Protein AF-A0A968PCM5-F1 (afdb_monomer_lite)

Radius of gyration: 12.86 Å; chains: 1; bounding box: 31×35×27 Å

Sequence (89 aa):
MRALSIRQPYAEEILRGIKKIEYRSIPTRIIGERFYIYATKVPGKPDRFAALDAKPGDFPTGVLVGTVEISKCTGSDGNTVGTWSNPPA

Foldseek 3Di:
DAEDEDAPPVLVCLVVVNDQKDKDQDWDPQAPDKYWYAHAPDHDDQVVQVVVVHGPPPDDHRGTDGIWHFHDWDDDDGMIMTGIDDDDD

pLDDT: mean 84.8, std 15.47, range [43.38, 97.62]

Secondary structure (DSSP, 8-state):
--EEEE-TTHHHHHHTTS--EEEESS--S--SSEEEEEE-SS---HHHHHTTT--TTSS--SEEEEEEEEEEEEEETTEEEEEEE----

Structure (mmCIF, N/CA/C/O backbone):
data_AF-A0A968PCM5-F1
#
_entry.id   AF-A0A968PCM5-F1
#
loop_
_atom_site.group_PDB
_atom_site.id
_atom_site.type_symbol
_atom_site.label_atom_id
_atom_site.label_alt_id
_atom_site.label_comp_id
_atom_site.label_asym_id
_atom_site.label_entity_id
_atom_site.label_seq_id
_atom_site.pdbx_PDB_ins_code
_atom_site.Cartn_x
_atom_site.Cartn_y
_atom_site.Cartn_z
_atom_site.occupancy
_atom_site.B_iso_or_equiv
_atom_site.auth_seq_id
_atom_site.auth_comp_id
_atom_site.auth_asym_id
_atom_site.auth_atom_id
_atom_site.pdbx_PDB_model_num
ATOM 1 N N . MET A 1 1 ? -18.047 -3.915 3.299 1.00 78.75 1 MET A N 1
ATOM 2 C CA . MET A 1 1 ? -16.597 -3.771 3.560 1.00 78.75 1 MET A CA 1
ATOM 3 C C . MET A 1 1 ? -16.005 -2.816 2.529 1.00 78.75 1 MET A C 1
ATOM 5 O O . MET A 1 1 ? -16.390 -2.902 1.370 1.00 78.75 1 MET A O 1
ATOM 9 N N . ARG A 1 2 ? -15.177 -1.850 2.945 1.00 90.38 2 ARG A N 1
ATOM 10 C CA . ARG A 1 2 ? -14.640 -0.786 2.069 1.00 90.38 2 ARG A CA 1
ATOM 11 C C . ARG A 1 2 ? -13.313 -1.213 1.425 1.00 90.38 2 ARG A C 1
ATOM 13 O O . ARG A 1 2 ? -12.724 -2.205 1.851 1.00 90.38 2 ARG A O 1
ATOM 20 N N . ALA A 1 3 ? -12.842 -0.467 0.426 1.00 92.00 3 ALA A N 1
ATOM 21 C CA . ALA A 1 3 ? -11.539 -0.682 -0.203 1.00 92.00 3 ALA A CA 1
ATOM 22 C C . ALA A 1 3 ? -10.810 0.643 -0.460 1.00 92.00 3 ALA A C 1
ATOM 24 O O . ALA A 1 3 ? -11.451 1.654 -0.755 1.00 92.00 3 ALA A O 1
ATOM 25 N N . LEU A 1 4 ? -9.476 0.623 -0.402 1.00 91.81 4 LEU A N 1
ATOM 26 C CA . LEU A 1 4 ? -8.626 1.732 -0.818 1.00 91.81 4 LEU A CA 1
ATOM 27 C C . LEU A 1 4 ? -7.745 1.321 -1.998 1.00 91.81 4 LEU A C 1
ATOM 29 O O . LEU A 1 4 ? -7.062 0.301 -1.976 1.00 91.81 4 LEU A O 1
ATOM 33 N N . SER A 1 5 ? -7.762 2.152 -3.036 1.00 94.19 5 SER A N 1
ATOM 34 C CA . SER A 1 5 ? -6.956 1.967 -4.241 1.00 94.19 5 SER A CA 1
ATOM 35 C C . SER A 1 5 ? -5.526 2.451 -4.022 1.00 94.19 5 SER A C 1
ATOM 37 O O . SER A 1 5 ? -5.332 3.640 -3.774 1.00 94.19 5 SER A 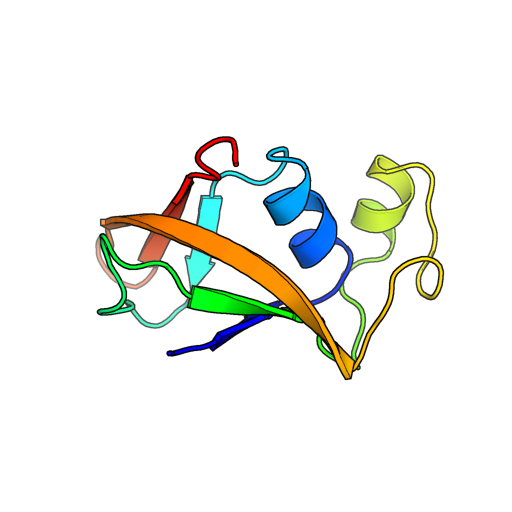O 1
ATOM 39 N N . ILE A 1 6 ? -4.537 1.570 -4.158 1.00 94.44 6 ILE A N 1
ATOM 40 C CA . ILE A 1 6 ? -3.106 1.861 -4.000 1.00 94.44 6 ILE A CA 1
ATOM 41 C C . ILE A 1 6 ? -2.351 1.377 -5.245 1.00 94.44 6 ILE A C 1
ATOM 43 O O . ILE A 1 6 ? -2.629 0.304 -5.778 1.00 94.44 6 ILE A O 1
ATOM 47 N N . ARG A 1 7 ? -1.391 2.171 -5.730 1.00 96.44 7 ARG A N 1
ATOM 48 C CA . ARG A 1 7 ? -0.544 1.784 -6.871 1.00 96.44 7 ARG A CA 1
ATOM 49 C C . ARG A 1 7 ? 0.519 0.781 -6.434 1.00 96.44 7 ARG A C 1
ATOM 51 O O . ARG A 1 7 ? 1.074 0.925 -5.348 1.00 96.44 7 ARG A O 1
ATOM 58 N N . GLN A 1 8 ? 0.872 -0.173 -7.293 1.00 96.94 8 GLN A N 1
ATOM 59 C CA . GLN A 1 8 ? 2.076 -0.979 -7.067 1.00 96.94 8 GLN A CA 1
ATOM 60 C C . GLN A 1 8 ? 3.335 -0.111 -7.232 1.00 96.94 8 GLN A C 1
ATOM 62 O O . GLN A 1 8 ? 3.316 0.804 -8.049 1.00 96.94 8 GLN A O 1
ATOM 67 N N . PRO A 1 9 ? 4.399 -0.318 -6.450 1.00 97.06 9 PRO A N 1
ATOM 68 C CA . PRO A 1 9 ? 4.583 -1.409 -5.501 1.00 97.06 9 PRO A CA 1
ATOM 69 C C . PRO A 1 9 ? 4.109 -1.044 -4.088 1.00 97.06 9 PRO A C 1
ATOM 71 O O . PRO A 1 9 ? 4.243 -1.839 -3.173 1.00 97.06 9 PRO A O 1
ATOM 74 N N . TYR A 1 10 ? 3.547 0.150 -3.874 1.00 95.81 10 TYR A N 1
ATOM 75 C CA . TYR A 1 10 ? 3.146 0.612 -2.543 1.00 95.81 10 TYR A CA 1
ATOM 76 C C . TYR A 1 10 ? 2.107 -0.303 -1.885 1.00 95.81 10 TYR A C 1
ATOM 78 O O . TYR A 1 10 ? 2.091 -0.417 -0.664 1.00 95.81 10 TYR A O 1
ATOM 86 N N . ALA A 1 11 ? 1.245 -0.950 -2.676 1.00 95.94 11 ALA A N 1
ATOM 87 C CA . ALA A 1 11 ? 0.300 -1.936 -2.160 1.00 95.94 11 ALA A CA 1
ATOM 88 C C . ALA A 1 11 ? 1.049 -3.137 -1.562 1.00 95.94 11 ALA A C 1
ATOM 90 O O . ALA A 1 11 ? 0.787 -3.504 -0.421 1.00 95.94 11 ALA A O 1
ATOM 91 N N . GLU A 1 12 ? 2.032 -3.672 -2.288 1.00 95.75 12 GLU A N 1
ATOM 92 C CA . GLU A 1 12 ? 2.923 -4.721 -1.793 1.00 95.75 12 GLU A CA 1
ATOM 93 C C . GLU A 1 12 ? 3.705 -4.273 -0.550 1.00 95.75 12 GLU A C 1
ATOM 95 O O . GLU A 1 12 ? 3.766 -4.994 0.443 1.00 95.75 12 GLU A O 1
ATOM 100 N N . GLU A 1 13 ? 4.252 -3.055 -0.550 1.00 94.94 13 GLU A N 1
ATOM 101 C CA . GLU A 1 13 ? 4.982 -2.516 0.603 1.00 94.94 13 GLU A CA 1
ATOM 102 C C . GLU A 1 13 ? 4.103 -2.422 1.858 1.00 94.94 13 GLU A C 1
ATOM 104 O O . GLU A 1 13 ? 4.593 -2.654 2.963 1.00 94.94 13 GLU A O 1
ATOM 109 N N . ILE A 1 14 ? 2.822 -2.072 1.708 1.00 93.81 14 ILE A N 1
ATOM 110 C CA . ILE A 1 14 ? 1.856 -2.028 2.814 1.00 93.81 14 ILE A CA 1
ATOM 111 C C . ILE A 1 14 ? 1.569 -3.446 3.318 1.00 93.81 14 ILE A C 1
ATOM 113 O O . ILE A 1 14 ? 1.626 -3.683 4.524 1.00 93.81 14 ILE A O 1
ATOM 117 N N . LEU A 1 15 ? 1.306 -4.396 2.415 1.00 93.12 15 LEU A N 1
ATOM 118 C CA . LEU A 1 15 ? 1.008 -5.787 2.779 1.00 93.12 15 LEU A CA 1
ATOM 119 C C . LEU A 1 15 ? 2.194 -6.479 3.466 1.00 93.12 15 LEU A C 1
ATOM 121 O O . LEU A 1 15 ? 1.997 -7.221 4.427 1.00 93.12 15 LEU A O 1
ATOM 125 N N . ARG A 1 16 ? 3.426 -6.174 3.042 1.00 92.69 16 ARG A N 1
ATOM 126 C CA . ARG A 1 16 ? 4.667 -6.633 3.691 1.00 92.69 16 ARG A CA 1
ATOM 127 C C . ARG A 1 16 ? 5.010 -5.873 4.979 1.00 92.69 16 ARG A C 1
ATOM 129 O O . ARG A 1 16 ? 6.009 -6.186 5.619 1.00 92.69 16 ARG A O 1
ATOM 136 N N . GLY A 1 17 ? 4.243 -4.846 5.352 1.00 90.25 17 GLY A N 1
ATOM 137 C CA . GLY A 1 17 ? 4.501 -4.023 6.540 1.00 90.25 17 GLY A CA 1
ATOM 138 C C . GLY A 1 17 ? 5.721 -3.094 6.432 1.00 90.25 17 GLY A C 1
ATOM 139 O O . GLY A 1 17 ? 6.148 -2.526 7.440 1.00 90.25 17 GLY A O 1
ATOM 140 N N . ILE A 1 18 ? 6.271 -2.914 5.226 1.00 91.81 18 ILE A N 1
ATOM 141 C CA . ILE A 1 18 ? 7.39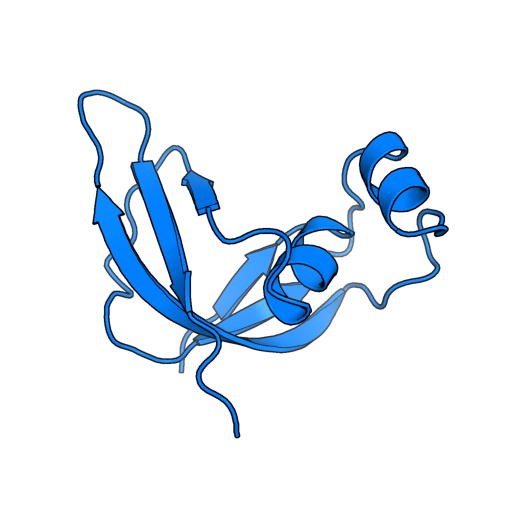5 -2.013 4.927 1.00 91.81 18 ILE A CA 1
ATOM 142 C C . ILE A 1 18 ? 6.902 -0.563 4.942 1.00 91.81 18 ILE A C 1
ATOM 144 O O . ILE A 1 18 ? 7.461 0.300 5.621 1.00 91.81 18 ILE A O 1
ATOM 148 N N . LYS A 1 19 ? 5.812 -0.287 4.220 1.00 89.50 19 LYS A N 1
ATOM 149 C CA . LYS A 1 19 ? 5.179 1.032 4.178 1.00 89.50 19 LYS A CA 1
ATOM 150 C C . LYS A 1 19 ? 4.087 1.109 5.238 1.00 89.50 19 LYS A C 1
ATOM 152 O O . LYS A 1 19 ? 2.954 0.696 5.026 1.00 89.50 19 LYS A O 1
ATOM 157 N N . LYS A 1 20 ? 4.439 1.693 6.383 1.00 89.00 20 LYS A N 1
ATOM 158 C CA . LYS A 1 20 ? 3.537 1.881 7.536 1.00 89.00 20 LYS A CA 1
ATOM 159 C C . LYS A 1 20 ? 2.805 3.215 7.540 1.00 89.00 20 LYS A C 1
ATOM 161 O O . LYS A 1 20 ? 1.957 3.435 8.399 1.00 89.00 20 LYS A O 1
ATOM 166 N N . ILE A 1 21 ? 3.111 4.094 6.585 1.00 86.62 21 ILE A N 1
ATOM 167 C CA . ILE A 1 21 ? 2.541 5.437 6.494 1.00 86.62 21 ILE A CA 1
ATOM 168 C C . ILE A 1 21 ? 2.085 5.721 5.060 1.00 86.62 21 ILE A C 1
ATOM 170 O O . ILE A 1 21 ? 2.833 5.505 4.104 1.00 86.62 21 ILE A O 1
ATOM 174 N N . GLU A 1 22 ? 0.873 6.246 4.901 1.00 84.81 22 GLU A N 1
ATOM 175 C CA . GLU A 1 22 ? 0.323 6.700 3.617 1.00 84.81 22 GLU A CA 1
ATOM 176 C C . GLU A 1 22 ? -0.140 8.140 3.731 1.00 84.81 22 GLU A C 1
ATOM 178 O O . GLU A 1 22 ? -0.784 8.521 4.708 1.00 84.81 22 GLU A O 1
ATOM 183 N N . TYR A 1 23 ? 0.158 8.905 2.690 1.00 85.12 23 TYR A N 1
ATOM 184 C CA . TYR A 1 23 ? -0.211 10.304 2.589 1.00 85.12 23 TYR A CA 1
ATOM 185 C C . TYR A 1 23 ? -1.317 10.459 1.551 1.00 85.12 23 TYR A C 1
ATOM 187 O O . TYR A 1 23 ? -1.203 9.964 0.427 1.00 85.12 23 TYR A O 1
ATOM 195 N N . ARG A 1 24 ? -2.391 11.153 1.924 1.00 82.81 24 ARG A N 1
ATOM 196 C CA . ARG A 1 24 ? -3.511 11.505 1.044 1.00 82.81 24 ARG A CA 1
ATOM 197 C C . ARG A 1 24 ? -3.865 12.973 1.249 1.00 82.81 24 ARG A C 1
ATOM 199 O O . ARG A 1 24 ? -3.770 13.496 2.358 1.00 82.81 24 ARG A O 1
ATOM 206 N N . SER A 1 25 ? -4.323 13.614 0.179 1.00 80.44 25 SER A N 1
ATOM 207 C CA . SER A 1 25 ? -4.826 14.993 0.220 1.00 80.44 25 SER A CA 1
ATOM 208 C C . SER A 1 25 ? -6.132 15.130 1.005 1.00 80.44 25 SER A C 1
ATOM 210 O O . SER A 1 25 ? -6.453 16.210 1.481 1.00 80.44 25 SER A O 1
ATOM 212 N N . ILE A 1 26 ? -6.890 14.040 1.144 1.00 79.62 26 ILE A N 1
ATOM 213 C CA . ILE A 1 26 ? -8.182 14.020 1.828 1.00 79.62 26 ILE A CA 1
ATOM 214 C C . ILE A 1 26 ? -8.093 13.044 3.007 1.00 79.62 26 ILE A C 1
ATOM 216 O O . ILE A 1 26 ? -7.604 11.921 2.816 1.00 79.62 26 ILE A O 1
ATOM 220 N N . PRO A 1 27 ? -8.576 13.427 4.203 1.00 81.00 27 PRO A N 1
ATOM 221 C CA . PRO A 1 27 ? -8.636 12.522 5.336 1.00 81.00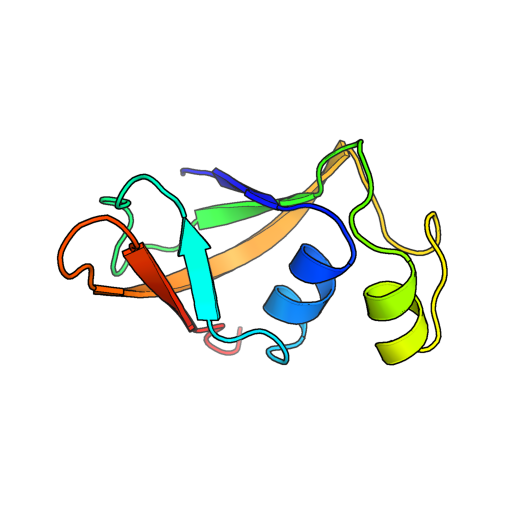 27 PRO A CA 1
ATOM 222 C C . PRO A 1 27 ? -9.640 11.396 5.101 1.00 81.00 27 PRO A C 1
ATOM 224 O O . PRO A 1 27 ? -10.682 11.573 4.469 1.00 81.00 27 PRO A O 1
ATOM 227 N N . THR A 1 28 ? -9.342 10.222 5.652 1.00 80.06 28 THR A N 1
ATOM 228 C CA . THR A 1 28 ? -10.260 9.082 5.623 1.00 80.06 28 THR A CA 1
ATOM 229 C C . THR A 1 28 ? -10.978 8.936 6.957 1.00 80.06 28 THR A C 1
ATOM 231 O O . THR A 1 28 ? -10.402 9.164 8.017 1.00 80.06 28 THR A O 1
ATOM 234 N N . ARG A 1 29 ? -12.246 8.523 6.900 1.00 81.62 29 ARG A N 1
ATOM 235 C CA . ARG A 1 29 ? -13.042 8.146 8.081 1.00 81.62 29 ARG A CA 1
ATOM 236 C C . ARG A 1 29 ? -12.953 6.649 8.396 1.00 81.62 29 ARG A C 1
ATOM 238 O O . ARG A 1 29 ? -13.622 6.181 9.304 1.00 81.62 29 ARG A O 1
ATOM 245 N N . ILE A 1 30 ? -12.176 5.894 7.619 1.00 79.94 30 ILE A N 1
ATOM 246 C CA . ILE A 1 30 ? -11.985 4.450 7.787 1.00 79.94 30 ILE A CA 1
ATOM 247 C C . ILE A 1 30 ? -10.843 4.250 8.792 1.00 79.94 30 ILE A C 1
ATOM 249 O O . ILE A 1 30 ? -9.700 4.074 8.387 1.00 79.94 30 ILE A O 1
ATOM 253 N N . ILE A 1 31 ? -11.132 4.380 10.088 1.00 84.94 31 ILE A N 1
ATOM 254 C CA . ILE A 1 31 ? -10.156 4.253 11.185 1.00 84.94 31 ILE A CA 1
ATOM 255 C C . ILE A 1 31 ? -10.669 3.181 12.148 1.00 84.94 31 ILE A C 1
ATOM 257 O O . ILE A 1 31 ? -11.845 3.202 12.497 1.00 84.94 31 ILE A O 1
ATOM 261 N N . GLY A 1 32 ? -9.801 2.255 12.566 1.00 84.38 32 GLY A N 1
ATOM 262 C CA . GLY A 1 32 ? -10.166 1.150 13.463 1.00 84.38 32 GLY A CA 1
ATOM 263 C C . GLY A 1 32 ? -11.031 0.061 12.815 1.00 84.38 32 GLY A C 1
ATOM 264 O O . GLY A 1 32 ? -11.600 -0.769 13.515 1.00 84.38 32 GLY A O 1
ATOM 265 N N . GLU A 1 33 ? -11.147 0.059 11.485 1.00 86.81 33 GLU A N 1
ATOM 266 C CA . GLU A 1 33 ? -11.866 -0.960 10.715 1.00 86.81 33 GLU A CA 1
ATOM 267 C C . GLU A 1 33 ? -10.925 -1.627 9.701 1.00 86.81 33 GLU A C 1
ATOM 269 O O . GLU A 1 33 ? -10.081 -0.960 9.093 1.00 86.81 33 GLU A O 1
ATOM 274 N N . ARG A 1 34 ? -11.123 -2.930 9.446 1.00 89.56 34 ARG A N 1
ATOM 275 C CA . ARG A 1 34 ? -10.476 -3.636 8.329 1.00 89.56 34 ARG A CA 1
ATOM 276 C C . ARG A 1 34 ? -11.114 -3.244 6.996 1.00 89.56 34 ARG A C 1
ATOM 278 O O . ARG A 1 34 ? -12.336 -3.250 6.837 1.00 89.56 34 ARG A O 1
ATOM 285 N N . PHE A 1 35 ? -10.286 -2.988 5.994 1.00 90.94 35 PHE A N 1
ATOM 286 C CA . PHE A 1 35 ? -10.723 -2.724 4.623 1.00 90.94 35 PHE A CA 1
ATOM 287 C C . PHE A 1 35 ? -9.754 -3.356 3.624 1.00 90.94 35 PHE A C 1
ATOM 289 O O . PHE A 1 35 ? -8.632 -3.731 3.964 1.00 90.94 35 PHE A O 1
ATOM 296 N N . TYR A 1 36 ? -10.197 -3.492 2.377 1.00 94.88 36 TYR A N 1
ATOM 297 C CA . TYR A 1 36 ? -9.395 -4.092 1.319 1.00 94.88 36 TYR A CA 1
ATOM 298 C C . TYR A 1 36 ? -8.388 -3.114 0.708 1.00 94.88 36 TYR A C 1
ATOM 300 O O . TYR A 1 36 ? -8.683 -1.934 0.515 1.00 94.88 36 TYR A O 1
ATOM 308 N N . ILE A 1 37 ? -7.235 -3.629 0.291 1.00 95.44 37 ILE A N 1
ATOM 309 C CA . ILE A 1 37 ? -6.326 -2.939 -0.623 1.00 95.44 37 ILE A CA 1
ATOM 310 C C . ILE A 1 37 ? -6.622 -3.402 -2.045 1.00 95.44 37 ILE A C 1
ATOM 312 O O . ILE A 1 37 ? -6.510 -4.584 -2.367 1.00 95.44 37 ILE A O 1
ATOM 316 N N . TYR A 1 38 ? -6.992 -2.451 -2.899 1.00 97.12 38 TYR A N 1
ATOM 317 C CA . TYR A 1 38 ? -7.100 -2.652 -4.339 1.00 97.12 38 TYR A CA 1
ATOM 318 C C . TYR A 1 38 ? -5.808 -2.188 -5.011 1.00 97.12 38 TYR A C 1
ATOM 320 O O . TYR A 1 38 ? -5.478 -0.999 -4.960 1.00 97.12 38 TYR A O 1
ATOM 328 N N . ALA A 1 39 ? -5.089 -3.105 -5.657 1.00 97.25 39 ALA A N 1
ATOM 329 C CA . ALA A 1 39 ? -3.918 -2.770 -6.455 1.00 97.25 39 ALA A CA 1
ATOM 330 C C . ALA A 1 39 ? -4.375 -2.163 -7.786 1.00 97.25 39 ALA A C 1
ATOM 332 O O . ALA A 1 39 ? -5.001 -2.830 -8.609 1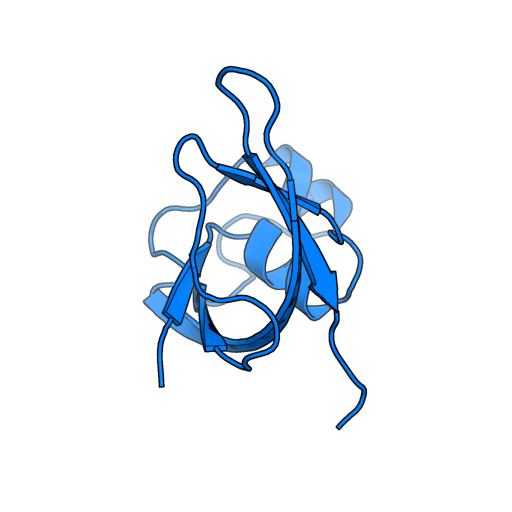.00 97.25 39 ALA A O 1
ATOM 333 N N . THR A 1 40 ? -4.094 -0.884 -8.018 1.00 97.06 40 THR A N 1
ATOM 334 C CA . THR A 1 40 ? -4.570 -0.201 -9.229 1.00 97.06 40 THR A CA 1
ATOM 335 C C . THR A 1 40 ? -3.870 -0.697 -10.490 1.00 97.06 40 THR A C 1
ATOM 337 O O . THR A 1 40 ? -2.709 -1.086 -10.440 1.00 97.06 40 THR A O 1
ATOM 340 N N . LYS A 1 41 ? -4.539 -0.573 -11.645 1.00 96.44 41 LYS A N 1
ATOM 341 C CA . LYS A 1 41 ? -3.988 -0.931 -12.968 1.00 96.44 41 LYS A CA 1
ATOM 342 C C . LYS A 1 41 ? -2.750 -0.121 -13.369 1.00 96.44 41 LYS A C 1
ATOM 344 O O . LYS A 1 41 ? -1.893 -0.623 -14.082 1.00 96.44 41 LYS A O 1
ATOM 349 N N . VAL A 1 42 ? -2.668 1.138 -12.934 1.00 95.25 42 VAL A N 1
ATOM 350 C CA . VAL A 1 42 ? -1.534 2.016 -13.249 1.00 95.25 42 VAL A CA 1
ATOM 351 C C . VAL A 1 42 ? -0.437 1.814 -12.199 1.00 95.25 42 VAL A C 1
ATOM 353 O O . VAL A 1 42 ? -0.713 2.025 -11.010 1.00 95.25 42 VAL A O 1
ATOM 356 N N . PRO A 1 43 ? 0.788 1.425 -12.595 1.00 92.69 43 PRO A N 1
ATOM 357 C CA . PRO A 1 43 ? 1.894 1.285 -11.662 1.00 92.69 43 PRO A CA 1
ATOM 358 C C . PRO A 1 43 ? 2.366 2.650 -11.138 1.00 92.69 43 PRO A C 1
ATOM 360 O O . PRO A 1 43 ? 2.113 3.713 -11.706 1.00 92.69 43 PRO A O 1
ATOM 363 N N . GLY A 1 44 ? 3.025 2.614 -9.989 1.00 93.12 44 GLY A N 1
ATOM 364 C CA . GLY A 1 44 ? 3.710 3.726 -9.349 1.00 93.12 44 GLY A CA 1
ATOM 365 C C . GLY A 1 44 ? 5.138 3.887 -9.867 1.00 93.12 44 GLY A C 1
ATOM 366 O O . GLY A 1 44 ? 5.458 3.520 -10.994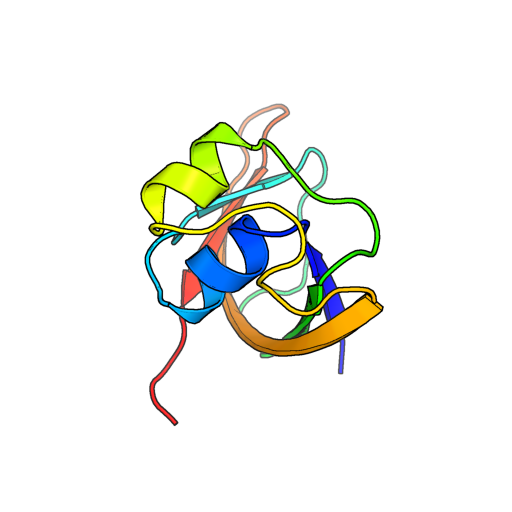 1.00 93.12 44 GLY A O 1
ATOM 367 N N . LYS A 1 45 ? 6.003 4.471 -9.034 1.00 92.88 45 LYS A N 1
ATOM 368 C CA . LYS A 1 45 ? 7.375 4.821 -9.425 1.00 92.88 45 LYS A CA 1
ATOM 369 C C . LYS A 1 45 ? 8.259 3.569 -9.572 1.00 92.88 45 LYS A C 1
ATOM 371 O O . LYS A 1 45 ? 8.318 2.803 -8.608 1.00 92.88 45 LYS A O 1
ATOM 376 N N . PRO A 1 46 ? 8.991 3.395 -10.692 1.00 91.69 46 PRO A N 1
ATOM 377 C CA . PRO A 1 46 ? 9.904 2.265 -10.903 1.00 91.69 46 PRO A CA 1
ATOM 378 C C . PRO A 1 46 ? 10.953 2.087 -9.798 1.00 91.69 46 PRO A C 1
ATOM 380 O O . PRO A 1 46 ? 11.179 0.964 -9.362 1.00 91.69 46 PRO A O 1
ATOM 383 N N . ASP A 1 47 ? 11.510 3.177 -9.260 1.00 94.56 47 ASP A N 1
ATOM 384 C CA . ASP A 1 47 ? 12.543 3.119 -8.209 1.00 94.56 47 ASP A CA 1
ATOM 385 C C . ASP A 1 47 ? 12.072 2.388 -6.944 1.00 94.56 47 ASP A C 1
ATOM 387 O O . ASP A 1 47 ? 12.856 1.766 -6.230 1.00 94.56 47 ASP A O 1
ATOM 391 N N . ARG A 1 48 ? 10.766 2.439 -6.656 1.00 93.75 48 ARG A N 1
ATOM 392 C CA . ARG A 1 48 ? 10.190 1.715 -5.517 1.00 93.75 48 ARG A CA 1
ATOM 393 C C . ARG A 1 48 ? 10.051 0.225 -5.788 1.00 93.75 48 ARG A C 1
ATOM 395 O O . ARG A 1 48 ? 10.075 -0.545 -4.840 1.00 93.75 48 ARG A O 1
ATOM 402 N N . PHE A 1 49 ? 9.916 -0.187 -7.049 1.00 95.19 49 PHE A N 1
ATOM 403 C CA . PHE A 1 49 ? 9.913 -1.608 -7.393 1.00 95.19 49 PHE A CA 1
ATOM 404 C C . PHE A 1 49 ? 11.323 -2.173 -7.228 1.00 95.19 49 PHE A C 1
ATOM 406 O O . PHE A 1 49 ? 11.480 -3.221 -6.612 1.00 95.19 49 PHE A O 1
ATOM 413 N N . ALA A 1 50 ? 12.345 -1.428 -7.663 1.00 93.56 50 ALA A N 1
ATOM 414 C CA . ALA A 1 50 ? 13.744 -1.822 -7.501 1.00 93.56 50 ALA A CA 1
ATOM 415 C C . ALA A 1 50 ? 14.136 -2.012 -6.024 1.00 93.56 50 ALA A C 1
ATOM 417 O O . ALA A 1 50 ? 14.878 -2.931 -5.696 1.00 93.56 50 ALA A O 1
ATOM 418 N N . ALA A 1 51 ? 13.576 -1.210 -5.109 1.00 92.94 51 ALA A N 1
ATOM 419 C CA . ALA A 1 51 ? 13.772 -1.384 -3.665 1.00 92.94 51 ALA A CA 1
ATOM 420 C C . ALA A 1 51 ? 13.216 -2.714 -3.106 1.00 92.94 51 ALA A C 1
ATOM 422 O O . ALA A 1 51 ? 13.550 -3.090 -1.985 1.00 92.94 51 ALA A O 1
ATOM 423 N N . LEU A 1 52 ? 12.367 -3.407 -3.869 1.00 92.75 52 LEU A N 1
ATOM 424 C CA . LEU A 1 52 ? 11.831 -4.735 -3.562 1.00 92.75 52 LEU A CA 1
ATOM 425 C C . LEU A 1 52 ? 12.430 -5.832 -4.453 1.00 92.75 52 LEU A C 1
ATOM 427 O O . LEU A 1 52 ? 11.881 -6.932 -4.471 1.00 92.75 52 LEU A O 1
ATOM 431 N N . ASP A 1 53 ? 13.499 -5.526 -5.196 1.00 95.00 53 ASP A N 1
ATOM 432 C CA . ASP A 1 53 ? 14.079 -6.401 -6.222 1.00 95.00 53 ASP A CA 1
ATOM 433 C C . ASP A 1 53 ? 13.040 -6.857 -7.267 1.00 95.00 53 ASP A C 1
ATOM 435 O O . ASP A 1 53 ? 12.951 -8.020 -7.649 1.00 95.00 53 ASP A O 1
ATOM 439 N N . ALA A 1 54 ? 12.186 -5.918 -7.691 1.00 95.12 54 ALA A N 1
ATOM 440 C CA . ALA A 1 54 ? 11.089 -6.149 -8.627 1.00 95.12 54 ALA A CA 1
ATOM 441 C C . ALA A 1 54 ? 11.050 -5.080 -9.732 1.00 95.12 54 ALA A C 1
ATOM 443 O O . ALA A 1 54 ? 11.693 -4.029 -9.652 1.00 95.12 54 ALA A O 1
ATOM 444 N N . LYS A 1 55 ? 10.220 -5.307 -10.753 1.00 95.00 55 LYS A N 1
ATOM 445 C CA . LYS A 1 55 ? 9.880 -4.342 -11.813 1.00 95.00 55 LYS A CA 1
ATOM 446 C C . LYS A 1 55 ? 8.359 -4.180 -11.970 1.00 95.00 55 LYS A C 1
ATOM 448 O O . LYS A 1 55 ? 7.585 -5.039 -11.536 1.00 95.00 55 LYS A O 1
ATOM 453 N N . PRO A 1 56 ? 7.885 -3.086 -12.600 1.00 94.69 56 PRO A N 1
ATOM 454 C CA . PRO A 1 56 ? 6.474 -2.949 -12.948 1.00 94.69 56 PRO A CA 1
ATOM 455 C C . PRO A 1 56 ? 5.971 -4.162 -13.746 1.00 94.69 56 PRO A C 1
ATOM 457 O O . PRO A 1 56 ? 6.530 -4.494 -14.787 1.00 94.69 56 PRO A O 1
ATOM 460 N N . GLY A 1 57 ? 4.911 -4.804 -13.251 1.00 94.00 57 GLY A N 1
ATOM 461 C CA . GLY A 1 57 ? 4.346 -6.031 -13.823 1.00 94.00 57 GLY A CA 1
ATOM 462 C C . GLY A 1 57 ? 4.573 -7.288 -12.978 1.00 94.00 57 GLY A C 1
ATOM 463 O O . GLY A 1 57 ? 3.793 -8.224 -13.109 1.00 94.00 57 GLY A O 1
ATOM 464 N N . ASP A 1 58 ? 5.551 -7.291 -12.067 1.00 96.00 58 ASP A N 1
ATOM 465 C CA . ASP A 1 58 ? 5.823 -8.459 -11.211 1.00 96.00 58 ASP A CA 1
ATOM 466 C C . ASP A 1 58 ? 4.765 -8.660 -10.112 1.00 96.00 58 ASP A C 1
ATOM 468 O O . ASP A 1 58 ? 4.575 -9.767 -9.615 1.00 96.00 58 ASP A O 1
ATOM 472 N N . PHE A 1 59 ? 4.050 -7.594 -9.737 1.00 96.12 59 PHE A N 1
ATOM 473 C CA . PHE A 1 59 ? 2.963 -7.649 -8.760 1.00 96.12 59 PHE A CA 1
ATOM 474 C C . PHE A 1 59 ? 1.593 -7.544 -9.437 1.00 96.12 59 PHE A C 1
ATOM 476 O O . PHE A 1 59 ? 1.444 -6.795 -10.411 1.00 96.12 59 PHE A O 1
ATOM 483 N N . PRO A 1 60 ? 0.558 -8.218 -8.897 1.00 96.75 60 PRO A N 1
ATOM 484 C CA . PRO A 1 60 ? -0.780 -8.172 -9.466 1.00 96.75 60 PRO A CA 1
ATOM 485 C C . PRO A 1 60 ? -1.349 -6.748 -9.440 1.00 96.75 60 PRO A C 1
ATOM 487 O O . PRO A 1 60 ? -1.160 -5.986 -8.484 1.00 96.75 60 PRO A O 1
ATOM 490 N N . THR A 1 61 ? -2.078 -6.401 -10.500 1.00 97.19 61 THR A N 1
ATOM 491 C CA . THR A 1 61 ? -2.785 -5.125 -10.660 1.00 97.19 61 THR A CA 1
ATOM 492 C C . THR A 1 61 ? -4.217 -5.371 -11.129 1.00 97.19 61 THR A C 1
ATOM 494 O O . THR A 1 61 ? -4.524 -6.395 -11.731 1.00 97.19 61 THR A O 1
ATOM 497 N N . GLY A 1 62 ? -5.120 -4.437 -10.837 1.00 96.75 62 GLY A N 1
ATOM 498 C CA . GLY A 1 62 ? -6.538 -4.562 -11.170 1.00 96.75 62 GLY A CA 1
ATOM 499 C C . GLY A 1 62 ? -7.325 -5.510 -10.262 1.00 96.75 62 GLY A C 1
ATOM 500 O O . GLY A 1 62 ? -8.417 -5.921 -10.644 1.00 96.75 62 GLY A O 1
ATOM 501 N N . VAL A 1 63 ? -6.798 -5.855 -9.081 1.00 97.62 63 VAL A N 1
ATOM 502 C CA . VAL A 1 63 ? -7.394 -6.843 -8.165 1.00 97.62 63 VAL A CA 1
ATOM 503 C C . VAL A 1 63 ? -7.294 -6.408 -6.700 1.00 97.62 63 VAL A C 1
ATOM 505 O O . VAL A 1 63 ? -6.468 -5.566 -6.337 1.00 97.62 63 VAL A O 1
ATOM 508 N N . LEU A 1 64 ? -8.147 -6.984 -5.847 1.00 97.38 64 LEU A N 1
ATOM 509 C CA . LEU A 1 64 ? -7.981 -6.914 -4.395 1.00 97.38 64 LEU A CA 1
ATOM 510 C C . LEU A 1 64 ? -6.826 -7.832 -3.987 1.00 97.38 64 LEU A C 1
ATOM 512 O O . LEU A 1 64 ? -6.818 -9.000 -4.359 1.00 97.38 64 LEU A O 1
ATOM 516 N N . VAL A 1 65 ? -5.864 -7.303 -3.234 1.00 96.38 65 VAL A N 1
ATOM 517 C CA . VAL A 1 65 ? -4.617 -8.016 -2.888 1.00 96.38 65 VAL A CA 1
ATOM 518 C C . VAL A 1 65 ? -4.511 -8.381 -1.409 1.00 96.38 65 VAL A C 1
ATOM 520 O O . VAL A 1 65 ? -3.665 -9.179 -1.028 1.00 96.38 65 VAL A O 1
ATOM 523 N N . GLY A 1 66 ? -5.376 -7.824 -0.563 1.00 94.44 66 GLY A N 1
ATOM 524 C CA . GLY A 1 66 ? -5.396 -8.139 0.860 1.00 94.44 66 GLY A CA 1
ATOM 525 C C . GLY A 1 66 ? -6.251 -7.167 1.653 1.00 94.44 66 GLY A C 1
ATOM 526 O O . GLY A 1 66 ? -6.961 -6.333 1.085 1.00 94.44 66 GLY A O 1
ATOM 527 N N . THR A 1 67 ? -6.171 -7.272 2.973 1.00 93.94 67 THR A N 1
ATOM 528 C CA . THR A 1 67 ? -6.857 -6.385 3.914 1.00 93.94 67 THR A CA 1
ATOM 529 C C . THR A 1 67 ? -5.873 -5.808 4.903 1.00 93.94 67 THR A C 1
ATOM 531 O O . THR A 1 67 ? -4.961 -6.510 5.325 1.00 93.94 67 THR A O 1
ATOM 534 N N . VAL A 1 68 ? -6.096 -4.568 5.316 1.00 91.38 68 VAL A N 1
ATOM 535 C CA . VAL A 1 68 ? -5.313 -3.906 6.363 1.00 91.38 68 VAL A CA 1
ATOM 536 C C . VAL A 1 68 ? -6.226 -3.032 7.215 1.00 91.38 68 VAL A C 1
ATOM 538 O O . VAL A 1 68 ? -7.390 -2.810 6.871 1.00 91.38 68 VAL A O 1
ATOM 541 N N . GLU A 1 69 ? -5.696 -2.543 8.328 1.00 90.38 69 GLU A N 1
ATOM 542 C CA . GLU A 1 69 ? -6.372 -1.617 9.228 1.00 90.38 69 GLU A CA 1
ATOM 543 C C . GLU A 1 69 ? -5.605 -0.289 9.292 1.00 90.38 69 GLU A C 1
ATOM 545 O O . GLU A 1 69 ? -4.374 -0.250 9.208 1.00 90.38 69 GLU A O 1
ATOM 550 N N . ILE A 1 70 ? -6.337 0.818 9.434 1.00 85.88 70 ILE A N 1
ATOM 551 C CA . ILE A 1 70 ? -5.755 2.129 9.734 1.00 85.88 70 ILE A CA 1
ATOM 552 C C . ILE A 1 70 ? -5.939 2.378 11.221 1.00 85.88 70 ILE A C 1
ATOM 554 O O . ILE A 1 70 ? -7.062 2.547 11.697 1.00 85.88 70 ILE A O 1
ATOM 558 N N . SER A 1 71 ? -4.824 2.450 11.936 1.00 85.75 71 SER A N 1
ATOM 559 C CA . SER A 1 71 ? -4.804 2.691 13.381 1.00 85.75 71 SER A CA 1
ATOM 560 C C . SER A 1 71 ? -5.059 4.158 13.730 1.00 85.75 71 SER A C 1
ATOM 562 O O . SER A 1 71 ? -5.681 4.469 14.742 1.00 85.75 71 SER A O 1
ATOM 564 N N . LYS A 1 72 ? -4.581 5.085 12.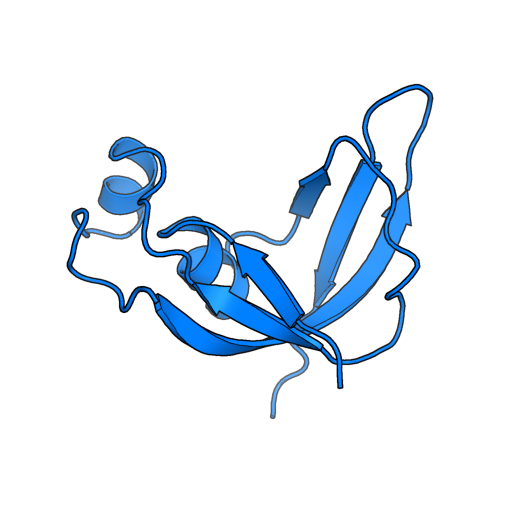892 1.00 82.25 72 LYS A N 1
ATOM 565 C CA . LYS A 1 72 ? -4.696 6.527 13.125 1.00 82.25 72 LYS A CA 1
ATOM 566 C C . LYS A 1 72 ? -4.674 7.293 11.811 1.00 82.25 72 LYS A C 1
ATOM 568 O O . LYS A 1 72 ? -3.947 6.925 10.891 1.00 82.25 72 LYS A O 1
ATOM 573 N N . CYS A 1 73 ? -5.428 8.386 11.758 1.00 81.62 73 CYS A N 1
ATOM 574 C CA . CYS A 1 73 ? -5.397 9.362 10.678 1.00 81.62 73 CYS A CA 1
ATOM 575 C C . CYS A 1 73 ? -5.151 10.750 11.288 1.00 81.62 73 CYS A C 1
ATOM 577 O O . CYS A 1 73 ? -5.948 11.201 12.108 1.00 81.62 73 CYS A O 1
ATOM 579 N N . THR A 1 74 ? -4.042 11.408 10.949 1.00 76.69 74 THR A N 1
ATOM 580 C CA . THR A 1 74 ? -3.710 12.760 11.441 1.00 76.69 74 THR A CA 1
ATOM 581 C C . THR A 1 74 ? -3.468 13.703 10.278 1.00 76.69 74 THR A C 1
ATOM 583 O O . THR A 1 74 ? -2.737 13.342 9.360 1.00 76.69 74 THR A O 1
ATOM 586 N N . GLY A 1 75 ? -4.012 14.915 10.331 1.00 62.72 75 GLY A N 1
ATOM 587 C CA . GLY A 1 75 ? -3.693 15.972 9.377 1.00 62.72 75 GLY A CA 1
ATOM 588 C C . GLY A 1 75 ? -3.640 17.322 10.076 1.00 62.72 75 GLY A C 1
ATOM 589 O O . GLY A 1 75 ? -4.596 17.701 10.743 1.00 62.72 75 GLY A O 1
ATOM 590 N N . SER A 1 76 ? -2.517 18.018 9.932 1.00 49.09 76 SER A N 1
ATOM 591 C CA . SER A 1 76 ? -2.407 19.459 10.151 1.00 49.09 76 SER A CA 1
ATOM 592 C C . SER A 1 76 ? -2.350 20.100 8.766 1.00 49.09 76 SER A C 1
ATOM 594 O O . SER A 1 76 ? -1.466 19.761 7.981 1.00 49.09 76 SER A O 1
ATOM 596 N N . ASP A 1 77 ? -3.331 20.938 8.447 1.00 45.78 77 ASP A N 1
ATOM 597 C CA . ASP A 1 77 ? -3.321 21.903 7.342 1.00 45.78 77 ASP A CA 1
ATOM 598 C C . ASP A 1 77 ? -2.792 21.377 5.988 1.00 45.78 77 ASP A C 1
ATOM 600 O O . ASP A 1 77 ? -1.769 21.814 5.469 1.00 45.78 77 ASP A O 1
ATOM 604 N N . GLY A 1 78 ? -3.525 20.428 5.388 1.00 48.25 78 GLY A N 1
ATOM 605 C CA . GLY A 1 78 ? -3.407 20.089 3.958 1.00 48.25 78 GLY A CA 1
ATOM 606 C C . GLY A 1 78 ? -2.790 18.730 3.611 1.00 48.25 78 GLY A C 1
ATOM 607 O O . GLY A 1 78 ? -2.982 18.263 2.490 1.00 48.25 78 GLY A O 1
ATOM 608 N N . ASN A 1 79 ? -2.132 18.045 4.554 1.00 44.78 79 ASN A N 1
ATOM 609 C CA . ASN A 1 79 ? -1.610 16.686 4.351 1.00 44.78 79 ASN A CA 1
ATOM 610 C C . ASN A 1 79 ? -2.125 15.734 5.430 1.00 44.78 79 ASN A C 1
ATOM 612 O O . ASN A 1 79 ? -1.848 15.927 6.613 1.00 44.78 79 ASN A O 1
ATOM 616 N N . THR A 1 80 ? -2.842 14.680 5.024 1.00 55.12 80 THR A N 1
ATOM 617 C CA . THR A 1 80 ? -3.324 13.661 5.963 1.00 55.12 80 THR A CA 1
ATOM 618 C C . THR A 1 80 ? -2.474 12.397 5.895 1.00 55.12 80 THR A C 1
ATOM 620 O O . THR A 1 80 ? -2.191 11.881 4.814 1.00 55.12 80 THR A O 1
ATOM 623 N N . VAL A 1 81 ? -2.095 11.896 7.068 1.00 58.66 81 VAL A N 1
ATOM 624 C CA . VAL A 1 81 ? -1.214 10.752 7.297 1.00 58.66 81 VAL A CA 1
ATOM 625 C C . VAL A 1 81 ? -2.016 9.614 7.921 1.00 58.66 81 VAL A C 1
ATOM 627 O O . VAL A 1 81 ? -2.568 9.777 9.008 1.00 58.66 81 VAL A O 1
ATOM 630 N N . GLY A 1 82 ? -2.101 8.473 7.240 1.00 58.53 82 GLY A N 1
ATOM 631 C CA . GLY A 1 82 ? -2.653 7.231 7.783 1.00 58.53 82 GLY A CA 1
ATOM 632 C C . GLY A 1 82 ? -1.540 6.288 8.236 1.00 58.53 82 GLY A C 1
ATOM 633 O O . GLY A 1 82 ? -0.616 6.045 7.457 1.00 58.53 82 GLY A O 1
ATOM 634 N N . THR A 1 83 ? -1.635 5.749 9.455 1.00 67.19 83 THR A N 1
ATOM 635 C CA . THR A 1 83 ? -0.736 4.693 9.957 1.00 67.19 83 THR A CA 1
ATOM 636 C C . THR A 1 83 ? -1.386 3.324 9.773 1.00 67.19 83 THR A C 1
ATOM 638 O O . THR A 1 83 ? -2.472 3.078 10.302 1.00 67.19 83 THR A O 1
ATOM 641 N N . TRP A 1 84 ? -0.718 2.428 9.048 1.00 64.50 84 TRP A N 1
ATOM 642 C CA . TRP A 1 84 ? -1.236 1.103 8.688 1.00 64.50 84 TRP A CA 1
ATOM 643 C C . TRP A 1 84 ? -0.739 0.057 9.678 1.00 64.50 84 TRP A C 1
ATOM 645 O O . TRP A 1 84 ? 0.463 -0.044 9.936 1.00 64.50 84 TRP A O 1
ATOM 655 N N . SER A 1 85 ? -1.665 -0.733 10.205 1.00 55.78 85 SER A N 1
ATOM 656 C CA . SER A 1 85 ? -1.393 -1.939 10.977 1.00 55.78 85 SER A CA 1
ATOM 657 C C . SER A 1 85 ? -1.927 -3.133 10.193 1.00 55.78 85 SER A C 1
ATOM 659 O O . SER A 1 85 ? -3.095 -3.176 9.810 1.00 55.78 85 SER A O 1
ATOM 661 N N . ASN A 1 86 ? -1.060 -4.111 9.937 1.00 51.50 86 ASN A N 1
ATOM 662 C CA . ASN A 1 86 ? -1.490 -5.441 9.532 1.00 51.50 86 ASN A CA 1
ATOM 663 C C . ASN A 1 86 ? -1.445 -6.324 10.788 1.00 51.50 86 ASN A C 1
ATOM 665 O O . ASN A 1 86 ? -0.351 -6.755 11.162 1.00 51.50 86 ASN A O 1
ATOM 669 N N . PRO A 1 87 ? -2.560 -6.512 11.519 1.00 48.09 87 PRO A N 1
ATOM 670 C CA . PRO A 1 87 ? -2.570 -7.494 12.593 1.00 48.09 87 PRO A CA 1
ATOM 671 C C . PRO A 1 87 ? -2.291 -8.878 11.982 1.00 48.09 87 PRO A C 1
ATOM 673 O O . PRO A 1 87 ? -2.858 -9.178 10.927 1.00 48.09 87 PRO A O 1
ATOM 676 N N . PRO A 1 88 ? -1.419 -9.707 12.587 1.00 43.91 88 PRO A N 1
ATOM 677 C CA . PRO A 1 88 ? -1.224 -11.073 12.116 1.00 43.91 88 PRO A CA 1
ATOM 678 C C . PRO A 1 88 ? -2.575 -11.802 12.081 1.00 43.91 88 PRO A C 1
ATOM 680 O O . PRO A 1 88 ? -3.452 -11.529 12.907 1.00 43.91 88 PRO A O 1
ATOM 683 N N . ALA A 1 89 ? -2.747 -12.640 11.054 1.00 43.38 89 ALA A N 1
ATOM 684 C CA . ALA A 1 89 ? -3.937 -13.463 10.860 1.00 43.38 89 ALA A CA 1
ATOM 685 C C . ALA A 1 89 ? -4.175 -14.401 12.048 1.00 43.38 89 ALA A C 1
ATOM 687 O O . ALA A 1 89 ? -3.170 -14.895 12.611 1.00 43.38 89 ALA A O 1
#